Protein AF-A0A2G2UV81-F1 (afdb_monomer_lite)

Foldseek 3Di:
DALVVVLVLLQLVPVVQQLPDPDQQDWGARPLGRVDTDGLVNPPPPSSPNDQDDDRSVVVCCCQVPPFLPDQEAEDQADCVVPVSSLCCCQPPQCVVSNGHRYDHPHPCVVVDDPPPPPPPCPPVNVVVVVCVVVVHDDDDDDPDDDD

Radius of gyration: 20.64 Å; chains: 1; bounding box: 51×34×50 Å

Organism: Capsicum baccatum (NCBI:txid33114)

Structure (mmCIF, N/CA/C/O backbone):
data_AF-A0A2G2UV81-F1
#
_entry.id   AF-A0A2G2UV81-F1
#
loop_
_atom_site.group_PDB
_atom_site.id
_atom_site.type_symbol
_atom_site.label_atom_id
_atom_site.label_alt_id
_atom_site.label_comp_id
_atom_site.label_asym_id
_atom_site.label_entity_id
_atom_site.label_seq_id
_atom_site.pdbx_PDB_ins_code
_atom_site.Cartn_x
_atom_site.Cartn_y
_atom_site.Cartn_z
_atom_site.occupancy
_atom_site.B_iso_or_equiv
_atom_site.auth_seq_id
_atom_site.auth_comp_id
_atom_site.auth_asym_id
_atom_site.auth_atom_id
_atom_site.pdbx_PDB_model_num
ATOM 1 N N . MET A 1 1 ? 2.155 6.192 2.621 1.00 62.31 1 MET A N 1
ATOM 2 C CA . MET A 1 1 ? 2.554 5.167 1.636 1.00 62.31 1 MET A CA 1
ATOM 3 C C . MET A 1 1 ? 2.905 3.902 2.402 1.00 62.31 1 MET A C 1
ATOM 5 O O . MET A 1 1 ? 3.671 4.006 3.358 1.00 62.31 1 MET A O 1
ATOM 9 N N . SER A 1 2 ? 2.280 2.772 2.067 1.00 86.88 2 SER A N 1
ATOM 10 C CA . SER A 1 2 ? 2.567 1.479 2.700 1.00 86.88 2 SER A CA 1
ATOM 11 C C . SER A 1 2 ? 3.738 0.778 2.006 1.00 86.88 2 SER A C 1
ATOM 13 O O . SER A 1 2 ? 4.112 1.152 0.888 1.00 86.88 2 SER A O 1
ATOM 15 N N . VAL A 1 3 ? 4.336 -0.220 2.660 1.00 91.50 3 VAL A N 1
ATOM 16 C CA . VAL A 1 3 ? 5.467 -0.965 2.088 1.00 91.50 3 VAL A CA 1
ATOM 17 C C . VAL A 1 3 ? 4.991 -1.883 0.966 1.00 91.50 3 VAL A C 1
ATOM 19 O O . VAL A 1 3 ? 5.695 -2.040 -0.032 1.00 91.50 3 VAL A O 1
ATOM 22 N N . PHE A 1 4 ? 3.772 -2.419 1.076 1.00 92.44 4 PHE A N 1
ATOM 23 C CA . PHE A 1 4 ? 3.097 -3.159 0.007 1.00 92.44 4 PHE A CA 1
ATOM 24 C C . PHE A 1 4 ? 3.043 -2.360 -1.299 1.00 92.44 4 PHE A C 1
ATOM 26 O O . PHE A 1 4 ? 3.568 -2.808 -2.318 1.00 92.44 4 PHE A O 1
ATOM 33 N N . ALA A 1 5 ? 2.464 -1.154 -1.258 1.00 90.12 5 ALA A N 1
ATOM 34 C CA . ALA A 1 5 ? 2.283 -0.333 -2.451 1.00 90.12 5 ALA A CA 1
ATOM 35 C C . ALA A 1 5 ? 3.632 0.045 -3.079 1.00 90.12 5 ALA A C 1
ATOM 37 O O . ALA A 1 5 ? 3.813 -0.096 -4.285 1.00 90.12 5 ALA A O 1
ATOM 38 N N . ALA A 1 6 ? 4.609 0.452 -2.259 1.00 89.56 6 ALA A N 1
ATOM 39 C CA . ALA A 1 6 ? 5.953 0.765 -2.739 1.00 89.56 6 ALA A CA 1
ATOM 40 C C . ALA A 1 6 ? 6.608 -0.439 -3.437 1.00 89.56 6 ALA A C 1
ATOM 42 O O . ALA A 1 6 ? 7.162 -0.294 -4.528 1.00 89.56 6 ALA A O 1
ATOM 43 N N . THR A 1 7 ? 6.498 -1.629 -2.842 1.00 91.38 7 THR A N 1
ATOM 44 C CA . THR A 1 7 ? 7.053 -2.874 -3.390 1.00 91.38 7 THR A CA 1
ATOM 45 C C . THR A 1 7 ? 6.434 -3.217 -4.738 1.00 91.38 7 THR A C 1
ATOM 47 O O . THR A 1 7 ? 7.161 -3.447 -5.704 1.00 91.38 7 THR A O 1
ATOM 50 N N . LEU A 1 8 ? 5.103 -3.199 -4.838 1.00 91.50 8 LEU A N 1
ATOM 51 C CA . LEU A 1 8 ? 4.414 -3.497 -6.092 1.00 91.50 8 LEU A CA 1
ATOM 52 C C . LEU A 1 8 ? 4.720 -2.472 -7.178 1.00 91.50 8 LEU A C 1
ATOM 54 O O . LEU A 1 8 ? 5.016 -2.869 -8.302 1.00 91.50 8 LEU A O 1
ATOM 58 N N . CYS A 1 9 ? 4.734 -1.178 -6.850 1.00 88.31 9 CYS A N 1
ATOM 59 C CA . CYS A 1 9 ? 5.112 -0.137 -7.803 1.00 88.31 9 CYS A CA 1
ATOM 60 C C . CYS A 1 9 ? 6.517 -0.373 -8.373 1.00 88.31 9 CYS A C 1
ATOM 62 O O . CYS A 1 9 ? 6.723 -0.197 -9.573 1.00 88.31 9 CYS A O 1
ATOM 64 N N . GLN A 1 10 ? 7.482 -0.802 -7.550 1.00 88.31 10 GLN A N 1
ATOM 65 C CA . GLN A 1 10 ? 8.824 -1.126 -8.042 1.00 88.31 10 GLN A CA 1
ATOM 66 C C . GLN A 1 10 ? 8.833 -2.368 -8.931 1.00 88.31 10 GLN A C 1
ATOM 68 O O . GLN A 1 10 ? 9.414 -2.315 -10.014 1.00 88.31 10 GLN A O 1
ATOM 73 N N . ILE A 1 11 ? 8.159 -3.450 -8.534 1.00 89.56 11 ILE A N 1
ATOM 74 C CA . ILE A 1 11 ? 8.096 -4.671 -9.349 1.00 89.56 11 ILE A CA 1
ATOM 75 C C . ILE A 1 11 ? 7.423 -4.388 -10.697 1.00 89.56 11 ILE A C 1
ATOM 77 O O . ILE A 1 11 ? 7.978 -4.718 -11.739 1.00 89.56 11 ILE A O 1
ATOM 81 N N . ILE A 1 12 ? 6.275 -3.707 -10.704 1.00 89.81 12 ILE A N 1
ATOM 82 C CA . ILE A 1 12 ? 5.541 -3.363 -11.932 1.00 89.81 12 ILE A CA 1
ATOM 83 C C . ILE A 1 12 ? 6.389 -2.472 -12.844 1.00 89.81 12 ILE A C 1
ATOM 85 O O . ILE A 1 12 ? 6.423 -2.675 -14.059 1.00 89.81 12 ILE A O 1
ATOM 89 N N . ARG A 1 13 ? 7.117 -1.507 -12.270 1.00 85.88 13 ARG A N 1
ATOM 90 C CA . ARG A 1 13 ? 8.021 -0.628 -13.022 1.00 85.88 13 ARG A CA 1
ATOM 91 C C . ARG A 1 13 ? 9.153 -1.404 -13.699 1.00 85.88 13 ARG A C 1
ATOM 93 O O . ARG A 1 13 ? 9.499 -1.073 -14.830 1.00 85.88 13 ARG A O 1
ATOM 100 N N . ILE A 1 14 ? 9.734 -2.386 -13.010 1.00 84.81 14 ILE A N 1
ATOM 101 C CA . ILE A 1 14 ? 10.913 -3.136 -13.467 1.00 84.81 14 ILE A CA 1
ATOM 102 C C . ILE A 1 14 ? 10.513 -4.265 -14.417 1.00 84.81 14 ILE A C 1
ATOM 104 O O . ILE A 1 14 ? 11.034 -4.358 -15.524 1.00 84.81 14 ILE A O 1
ATOM 108 N N . GLU A 1 15 ? 9.590 -5.119 -13.989 1.00 89.06 15 GLU A N 1
ATOM 109 C CA . GLU A 1 15 ? 9.251 -6.362 -14.682 1.00 89.06 15 GLU A CA 1
ATOM 110 C C . GLU A 1 15 ? 8.169 -6.174 -15.747 1.00 89.06 15 GLU A C 1
ATOM 112 O O . GLU A 1 15 ? 8.076 -6.976 -16.674 1.00 89.06 15 GLU A O 1
ATOM 117 N N . ARG A 1 16 ? 7.345 -5.124 -15.624 1.00 90.44 16 ARG A N 1
ATOM 118 C CA . ARG A 1 16 ? 6.202 -4.832 -16.509 1.00 90.44 16 ARG A CA 1
ATOM 119 C C . ARG A 1 16 ? 5.355 -6.078 -16.833 1.00 90.44 16 ARG A C 1
ATOM 121 O O . ARG A 1 16 ? 5.106 -6.352 -18.014 1.00 90.44 16 ARG A O 1
ATOM 128 N N . PRO A 1 17 ? 4.890 -6.843 -15.826 1.00 91.69 17 PRO A N 1
ATOM 129 C CA . PRO A 1 17 ? 4.154 -8.090 -16.054 1.00 91.69 17 PRO A CA 1
ATOM 130 C C . PRO A 1 17 ? 2.844 -7.869 -16.827 1.00 91.69 17 PRO A C 1
ATOM 132 O O . PRO A 1 17 ? 2.403 -8.741 -17.572 1.00 91.69 17 PRO A O 1
ATOM 135 N N . HIS A 1 18 ? 2.267 -6.670 -16.729 1.00 91.62 18 HIS A N 1
ATOM 136 C CA . HIS A 1 18 ? 1.062 -6.253 -17.442 1.00 91.62 18 HIS A CA 1
ATOM 137 C C . HIS A 1 18 ? 1.268 -5.978 -18.936 1.00 91.62 18 HIS A C 1
ATOM 139 O O . HIS A 1 18 ? 0.290 -5.877 -19.671 1.00 91.62 18 HIS A O 1
ATOM 145 N N . SER A 1 19 ? 2.512 -5.862 -19.415 1.00 90.94 19 SER A N 1
ATOM 146 C CA . SER A 1 19 ? 2.823 -5.461 -20.801 1.00 90.94 19 SER A CA 1
ATOM 147 C C . SER A 1 19 ? 2.288 -6.408 -21.878 1.00 90.94 19 SER A C 1
ATOM 149 O O . SER A 1 19 ? 2.133 -5.998 -23.025 1.00 90.94 19 SER A O 1
ATOM 151 N N . LYS A 1 20 ? 2.010 -7.664 -21.516 1.00 88.94 20 LYS A N 1
ATOM 152 C CA . LYS A 1 20 ? 1.482 -8.695 -22.422 1.00 88.94 20 LYS A CA 1
ATOM 153 C C . LYS A 1 20 ? -0.036 -8.857 -22.340 1.00 88.94 20 LYS A C 1
ATOM 155 O O . LYS A 1 20 ? -0.582 -9.665 -23.083 1.00 88.94 20 LYS A O 1
ATOM 160 N N . THR A 1 21 ? -0.698 -8.122 -21.446 1.00 93.38 21 THR A N 1
ATOM 161 C CA . THR A 1 21 ? -2.157 -8.178 -21.322 1.00 93.38 21 THR A CA 1
ATOM 162 C C . THR A 1 21 ? -2.819 -7.519 -22.526 1.00 93.38 21 THR A C 1
ATOM 164 O O . THR A 1 21 ? -2.419 -6.444 -22.978 1.00 93.38 21 THR A O 1
ATOM 167 N N . ILE A 1 22 ? -3.856 -8.164 -23.041 1.00 92.00 22 ILE A N 1
ATOM 168 C CA . ILE A 1 22 ? -4.675 -7.709 -24.160 1.00 92.00 22 ILE A CA 1
ATOM 169 C C . ILE A 1 22 ? -5.722 -6.715 -23.641 1.00 92.00 22 ILE A C 1
ATOM 171 O O . ILE A 1 22 ? -5.863 -5.620 -24.187 1.00 92.00 22 ILE A O 1
ATOM 175 N N . SER A 1 23 ? -6.406 -7.051 -22.541 1.00 93.50 23 SER A N 1
ATOM 176 C CA . SER A 1 23 ? -7.459 -6.220 -21.927 1.00 93.50 23 SER A CA 1
ATOM 177 C C . SER A 1 23 ? -6.970 -5.495 -20.663 1.00 93.50 23 SER A C 1
ATOM 179 O O . SER A 1 23 ? -6.068 -6.002 -19.994 1.00 93.50 23 SER A O 1
ATOM 181 N N . PRO A 1 24 ? -7.499 -4.303 -20.320 1.00 92.69 24 PRO A N 1
ATOM 182 C CA . PRO A 1 24 ? -7.199 -3.646 -19.049 1.00 92.69 24 PRO A CA 1
ATOM 183 C C . PRO A 1 24 ? -7.581 -4.479 -17.821 1.00 92.69 24 PRO A C 1
ATOM 185 O O . PRO A 1 24 ? -6.864 -4.434 -16.827 1.00 92.69 24 PRO A O 1
ATOM 188 N N . ASP A 1 25 ? -8.648 -5.275 -17.922 1.00 95.50 25 ASP A N 1
ATOM 189 C CA . ASP A 1 25 ? -9.166 -6.138 -16.849 1.00 95.50 25 ASP A CA 1
ATOM 190 C C . ASP A 1 25 ? -8.557 -7.549 -16.852 1.00 95.50 25 ASP A C 1
ATOM 192 O O . ASP A 1 25 ? -8.936 -8.401 -16.049 1.00 95.50 25 ASP A O 1
ATOM 196 N N . GLU A 1 26 ? -7.630 -7.833 -17.770 1.00 96.19 26 GLU A N 1
ATOM 197 C CA . GLU A 1 26 ? -6.964 -9.131 -17.819 1.00 96.19 26 GLU A CA 1
ATOM 198 C C . GLU A 1 26 ? -6.000 -9.279 -16.629 1.00 96.19 26 GLU A C 1
ATOM 200 O O . GLU A 1 26 ? -5.071 -8.473 -16.491 1.00 96.19 26 GLU A O 1
ATOM 205 N N . PRO A 1 27 ? -6.177 -10.304 -15.773 1.00 95.75 27 PRO A N 1
ATOM 206 C CA . PRO A 1 27 ? -5.314 -10.482 -14.617 1.00 95.75 27 PRO A CA 1
ATOM 207 C C . PRO A 1 27 ? -3.917 -10.966 -15.012 1.00 95.75 27 PRO A C 1
ATOM 209 O O . PRO A 1 27 ? -3.768 -11.952 -15.734 1.00 95.75 27 PRO A O 1
ATOM 212 N N . PHE A 1 28 ? -2.887 -10.357 -14.435 1.00 94.00 28 PHE A N 1
ATOM 213 C CA . PHE A 1 28 ? -1.505 -10.823 -14.473 1.00 94.00 28 PHE A CA 1
ATOM 214 C C . PHE A 1 28 ? -1.001 -11.125 -13.056 1.00 94.00 28 PHE A C 1
ATOM 216 O O . PHE A 1 28 ? -1.436 -10.526 -12.071 1.00 94.00 28 PHE A O 1
ATOM 223 N N . ALA A 1 29 ? -0.078 -12.080 -12.948 1.00 93.19 29 ALA A N 1
ATOM 224 C CA . ALA A 1 29 ? 0.557 -12.432 -11.682 1.00 93.19 29 ALA A CA 1
ATOM 225 C C . ALA A 1 29 ? 1.830 -11.607 -11.453 1.00 93.19 29 ALA A C 1
ATOM 227 O O . ALA A 1 29 ? 2.555 -11.285 -12.396 1.00 93.19 29 ALA A O 1
ATOM 228 N N . VAL A 1 30 ? 2.130 -11.316 -10.188 1.00 91.12 30 VAL A N 1
ATOM 229 C CA . VAL A 1 30 ? 3.407 -10.719 -9.781 1.00 91.12 30 VAL A CA 1
ATOM 230 C C . VAL A 1 30 ? 4.409 -11.840 -9.514 1.00 91.12 30 VAL A C 1
ATOM 232 O O . VAL A 1 30 ? 4.137 -12.714 -8.696 1.00 91.12 30 VAL A O 1
ATOM 235 N N . SER A 1 31 ? 5.568 -11.828 -10.179 1.00 86.19 31 SER A N 1
ATOM 236 C CA . SER A 1 31 ? 6.542 -12.937 -10.157 1.00 86.19 31 SER A CA 1
ATOM 237 C C . SER A 1 31 ? 6.911 -13.397 -8.739 1.00 86.19 31 SER A C 1
ATOM 239 O O . SER A 1 31 ? 6.849 -14.581 -8.414 1.00 86.19 31 SER A O 1
ATOM 241 N N . SER A 1 32 ? 7.228 -12.433 -7.877 1.00 89.81 32 SER A N 1
ATOM 242 C CA . SER A 1 32 ? 7.672 -12.645 -6.500 1.00 89.81 32 SER A CA 1
ATOM 243 C C . SER A 1 32 ? 6.513 -12.916 -5.532 1.00 89.81 32 SER A C 1
ATOM 245 O O . SER A 1 32 ? 6.727 -13.388 -4.418 1.00 89.81 32 SER A O 1
ATOM 247 N N . PHE A 1 33 ? 5.277 -12.650 -5.966 1.00 93.19 33 PHE A N 1
ATOM 248 C CA . PHE A 1 33 ? 4.049 -12.817 -5.191 1.00 93.19 33 PHE A CA 1
ATOM 249 C C . PHE A 1 33 ? 2.951 -13.440 -6.072 1.00 93.19 33 PHE A C 1
ATOM 251 O O . PHE A 1 33 ? 1.948 -12.787 -6.357 1.00 93.19 33 PHE A O 1
ATOM 258 N N . PRO A 1 34 ? 3.104 -14.700 -6.520 1.00 90.44 34 PRO A N 1
ATOM 259 C CA . PRO A 1 34 ? 2.263 -15.283 -7.574 1.00 90.44 34 PRO A CA 1
ATOM 260 C C . PRO A 1 34 ? 0.792 -15.471 -7.174 1.00 90.44 34 PRO A C 1
ATOM 262 O O . PRO A 1 34 ? -0.068 -15.659 -8.031 1.00 90.44 34 PRO A O 1
ATOM 265 N N . TRP A 1 35 ? 0.488 -15.421 -5.873 1.00 93.31 35 TRP A N 1
ATOM 266 C CA . TRP A 1 35 ? -0.888 -15.420 -5.368 1.00 93.31 35 TRP A CA 1
ATOM 267 C C . TRP A 1 35 ? -1.598 -14.076 -5.571 1.00 93.31 35 TRP A C 1
ATOM 269 O O . TRP A 1 35 ? -2.823 -14.022 -5.493 1.00 93.31 35 TRP A O 1
ATOM 279 N N . LEU A 1 36 ? -0.849 -12.996 -5.806 1.00 94.31 36 LEU A N 1
ATOM 280 C CA . LEU A 1 36 ? -1.398 -11.685 -6.099 1.00 94.31 36 LEU A CA 1
ATOM 281 C C . LEU A 1 36 ? -1.653 -11.577 -7.603 1.00 94.31 36 LEU A C 1
ATOM 283 O O . LEU A 1 36 ? -0.727 -11.660 -8.414 1.00 94.31 36 LEU A O 1
ATOM 287 N N . LYS A 1 37 ? -2.922 -11.375 -7.956 1.00 94.19 37 LYS A N 1
ATOM 288 C CA . LYS A 1 37 ? -3.358 -11.089 -9.320 1.00 94.19 37 LYS A CA 1
ATOM 289 C C . LYS A 1 37 ? -3.812 -9.642 -9.384 1.00 94.19 37 LYS A C 1
ATOM 291 O O . LYS A 1 37 ? -4.642 -9.239 -8.575 1.00 94.19 37 LYS A O 1
ATOM 296 N N . LEU A 1 38 ? -3.251 -8.898 -10.322 1.00 94.81 38 LEU A N 1
ATOM 297 C CA . LEU A 1 38 ? -3.580 -7.501 -10.574 1.00 94.81 38 LEU A CA 1
ATOM 298 C C . LEU A 1 38 ? -4.017 -7.354 -12.025 1.00 94.81 38 LEU A C 1
ATOM 300 O O . LEU A 1 38 ? -3.665 -8.168 -12.874 1.00 94.81 38 LEU A O 1
ATOM 304 N N . THR A 1 39 ? -4.763 -6.304 -12.303 1.00 95.50 39 THR A N 1
ATOM 305 C CA . THR A 1 39 ? -5.135 -5.862 -13.643 1.00 95.50 39 THR A CA 1
ATOM 306 C C . THR A 1 39 ? -4.452 -4.528 -13.938 1.00 95.50 39 THR A C 1
ATOM 308 O O . THR A 1 39 ? -3.849 -3.907 -13.054 1.00 95.50 39 THR A O 1
ATOM 311 N N . ARG A 1 40 ? -4.506 -4.054 -15.187 1.00 93.75 40 ARG A N 1
ATOM 312 C CA . ARG A 1 40 ? -3.979 -2.715 -15.498 1.00 93.75 40 ARG A CA 1
ATOM 313 C C . ARG A 1 40 ? -4.780 -1.624 -14.794 1.00 93.75 40 ARG A C 1
ATOM 315 O O . ARG A 1 40 ? -4.190 -0.626 -14.402 1.00 93.75 40 ARG A O 1
ATOM 322 N N . ASN A 1 41 ? -6.077 -1.842 -14.581 1.00 93.81 41 ASN A N 1
ATOM 323 C CA . ASN A 1 41 ? -6.959 -0.899 -13.891 1.00 93.81 41 ASN A CA 1
ATOM 324 C C . ASN A 1 41 ? -6.643 -0.756 -12.392 1.00 93.81 41 ASN A C 1
ATOM 326 O O . ASN A 1 41 ? -6.898 0.299 -11.817 1.00 93.81 41 ASN A O 1
ATOM 330 N N . ASP A 1 42 ? -6.016 -1.761 -11.774 1.00 92.81 42 ASP A N 1
ATOM 331 C CA . ASP A 1 42 ? -5.540 -1.672 -10.385 1.00 92.81 42 ASP A CA 1
ATOM 332 C C . ASP A 1 42 ? -4.278 -0.798 -10.240 1.00 92.81 42 ASP A C 1
ATOM 334 O O . ASP A 1 42 ? -3.849 -0.484 -9.128 1.00 92.81 42 ASP A O 1
ATOM 338 N N . CYS A 1 43 ? -3.653 -0.419 -11.360 1.00 90.06 43 CYS A N 1
ATOM 339 C CA . CYS A 1 43 ? -2.374 0.275 -11.400 1.00 90.06 43 CYS A CA 1
ATOM 340 C C . CYS A 1 43 ? -2.558 1.696 -11.957 1.00 90.06 43 CYS A C 1
ATOM 342 O O . CYS A 1 43 ? -2.726 1.858 -13.168 1.00 90.06 43 CYS A O 1
ATOM 344 N N . PRO A 1 44 ? -2.474 2.753 -11.129 1.00 86.88 44 PRO A N 1
ATOM 345 C CA . PRO A 1 44 ? -2.642 4.116 -11.620 1.00 86.88 44 PRO A CA 1
ATOM 346 C C . PRO A 1 44 ? -1.528 4.491 -12.610 1.00 86.88 44 PRO A C 1
ATOM 348 O O . PRO A 1 44 ? -0.415 3.951 -12.521 1.00 86.88 44 PRO A O 1
ATOM 351 N N . PRO A 1 45 ? -1.771 5.440 -13.531 1.00 85.88 45 PRO A N 1
ATOM 352 C CA . PRO A 1 45 ? -0.729 5.940 -14.409 1.00 85.88 45 PRO A CA 1
ATOM 353 C C . PRO A 1 45 ? 0.488 6.448 -13.616 1.00 85.88 45 PRO A C 1
ATOM 355 O O . PRO A 1 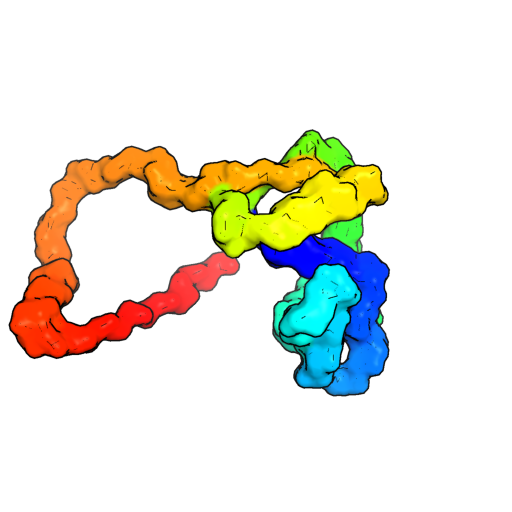45 ? 0.335 7.086 -12.572 1.00 85.88 45 PRO A O 1
ATOM 358 N N . PRO A 1 46 ? 1.711 6.178 -14.091 1.00 88.00 46 PRO A N 1
ATOM 359 C CA . PRO A 1 46 ? 2.014 5.496 -15.352 1.00 88.00 46 PRO A CA 1
ATOM 360 C C . PRO A 1 46 ? 2.226 3.975 -15.209 1.00 88.00 46 PRO A C 1
ATOM 362 O O . PRO A 1 46 ? 2.736 3.324 -16.119 1.00 88.00 46 PRO A O 1
ATOM 365 N N . PHE A 1 47 ? 1.912 3.385 -14.053 1.00 86.50 47 PHE A N 1
ATOM 366 C CA . PHE A 1 47 ? 2.213 1.980 -13.768 1.00 86.50 47 PHE A CA 1
ATOM 367 C C . PHE A 1 47 ? 1.334 1.014 -14.565 1.00 86.50 47 PHE A C 1
ATOM 369 O O . PHE A 1 47 ? 1.836 -0.028 -14.973 1.00 86.50 47 PHE A O 1
ATOM 376 N N . GLY A 1 48 ? 0.073 1.365 -14.836 1.00 88.19 48 GLY A N 1
ATOM 377 C CA . GLY A 1 48 ? -0.835 0.578 -15.681 1.00 88.19 48 GLY A CA 1
ATOM 378 C C . GLY A 1 48 ? -0.624 0.753 -17.191 1.00 88.19 48 GLY A C 1
ATOM 379 O O . GLY A 1 48 ? -1.140 -0.042 -17.981 1.00 88.19 48 GLY A O 1
ATOM 380 N N . ASP A 1 49 ? 0.166 1.747 -17.610 1.00 89.12 49 ASP A N 1
ATOM 381 C CA . ASP A 1 49 ? 0.302 2.109 -19.021 1.00 89.12 49 ASP A CA 1
ATOM 382 C C . ASP A 1 49 ? 1.212 1.135 -19.782 1.00 89.12 49 ASP A C 1
ATOM 384 O O . ASP A 1 49 ? 2.302 0.754 -19.326 1.00 89.12 49 ASP A O 1
ATOM 388 N N . LEU A 1 50 ? 0.785 0.761 -20.994 1.00 87.31 50 LEU A N 1
ATOM 389 C CA . LEU A 1 50 ? 1.585 -0.062 -21.909 1.00 87.31 50 LEU A CA 1
ATOM 390 C C . LEU A 1 50 ? 2.785 0.714 -22.462 1.00 87.31 50 LEU A C 1
ATOM 392 O O . LEU A 1 50 ? 3.875 0.151 -22.586 1.00 87.31 50 LEU A O 1
ATOM 396 N N . GLU A 1 51 ? 2.611 2.012 -22.708 1.00 84.75 51 GLU A N 1
ATOM 397 C CA . GLU A 1 51 ? 3.679 2.919 -23.116 1.00 84.75 51 GLU A CA 1
ATOM 398 C C . GLU A 1 51 ? 4.042 3.880 -21.983 1.00 84.75 51 GLU A C 1
ATOM 400 O O . GLU A 1 51 ? 3.226 4.683 -21.545 1.00 84.75 51 GLU A O 1
ATOM 405 N N . LEU A 1 52 ? 5.299 3.844 -21.536 1.00 83.06 52 LEU A N 1
ATOM 406 C CA . LEU A 1 52 ? 5.817 4.800 -20.557 1.00 83.06 52 LEU A CA 1
ATOM 407 C C . LEU A 1 52 ? 6.241 6.098 -21.252 1.00 83.06 52 LEU A C 1
ATOM 409 O O . LEU A 1 52 ? 7.427 6.300 -21.530 1.00 83.06 52 LEU A O 1
ATOM 413 N N . LYS A 1 53 ? 5.279 6.977 -21.533 1.00 85.88 53 LYS A N 1
ATOM 414 C CA . LYS A 1 53 ? 5.528 8.307 -22.101 1.00 85.88 53 LYS A CA 1
ATOM 415 C C . LYS A 1 53 ? 4.763 9.391 -21.345 1.00 85.88 53 LYS A C 1
ATOM 417 O O . LYS A 1 53 ? 3.755 9.127 -20.700 1.00 85.88 53 LYS A O 1
ATOM 422 N N . GLY A 1 54 ? 5.242 10.623 -21.479 1.00 88.00 54 GLY A N 1
ATOM 423 C CA . GLY A 1 54 ? 4.560 11.818 -21.000 1.00 88.00 54 GLY A CA 1
ATOM 424 C C . GLY A 1 54 ? 5.032 12.315 -19.630 1.00 88.00 54 GLY A C 1
ATOM 425 O O . GLY A 1 54 ? 5.835 11.661 -18.959 1.00 88.00 54 GLY A O 1
ATOM 426 N N . PRO A 1 55 ? 4.501 13.470 -19.190 1.00 89.12 55 PRO A N 1
ATOM 427 C CA . PRO A 1 55 ? 5.034 14.210 -18.046 1.00 89.12 55 PRO A CA 1
ATOM 428 C C . PRO A 1 55 ? 5.056 13.415 -16.736 1.00 89.12 55 PRO A C 1
ATOM 430 O O . PRO A 1 55 ? 5.985 13.553 -15.948 1.00 89.12 55 PRO A O 1
ATOM 433 N N . ALA A 1 56 ? 4.066 12.544 -16.508 1.00 86.38 56 ALA A N 1
ATOM 434 C CA . ALA A 1 56 ? 4.006 11.703 -15.310 1.00 86.38 56 ALA A CA 1
ATOM 435 C C . ALA A 1 56 ? 5.153 10.680 -15.250 1.00 86.38 56 ALA A C 1
ATOM 437 O O . ALA A 1 56 ? 5.693 10.401 -14.179 1.00 86.38 56 ALA A O 1
ATOM 438 N N . VAL A 1 57 ? 5.553 10.134 -16.402 1.00 88.12 57 VAL A N 1
ATOM 439 C CA . VAL A 1 57 ? 6.683 9.203 -16.509 1.00 88.12 57 VAL A CA 1
ATOM 440 C C . VAL A 1 57 ? 7.998 9.936 -16.304 1.00 88.12 57 VAL A C 1
ATOM 442 O O . VAL A 1 57 ? 8.862 9.426 -15.592 1.00 88.12 57 VAL A O 1
ATOM 445 N 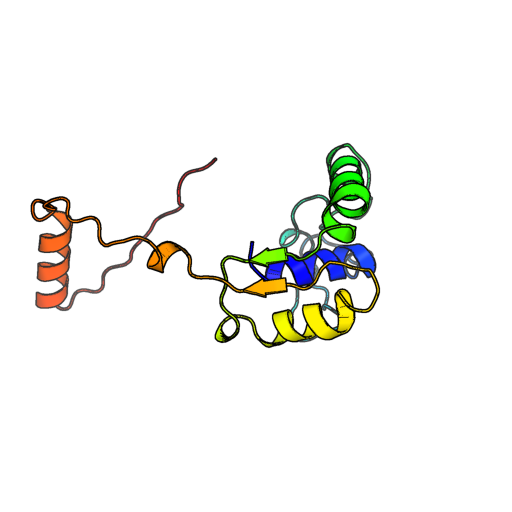N . ASP A 1 58 ? 8.150 11.113 -16.905 1.00 89.19 58 ASP A N 1
ATOM 446 C CA . ASP A 1 58 ? 9.362 11.920 -16.767 1.00 89.19 58 ASP A CA 1
ATOM 447 C C . ASP A 1 58 ? 9.548 12.361 -15.314 1.00 89.19 58 ASP A C 1
ATOM 449 O O . ASP A 1 58 ? 10.604 12.123 -14.727 1.00 89.19 58 ASP A O 1
ATOM 453 N N . PHE A 1 59 ? 8.475 12.843 -14.683 1.00 88.94 59 PHE A N 1
ATOM 454 C CA . PHE A 1 59 ? 8.456 13.145 -13.257 1.00 88.94 59 PHE A CA 1
ATOM 455 C C . PHE A 1 59 ? 8.805 11.918 -12.408 1.00 88.94 59 PHE A C 1
ATOM 457 O O . PHE A 1 59 ? 9.670 12.000 -11.539 1.00 88.94 59 PHE A O 1
ATOM 464 N N . MET A 1 60 ? 8.196 10.752 -12.663 1.00 87.06 60 MET A N 1
ATOM 465 C CA . MET A 1 60 ? 8.513 9.531 -11.915 1.00 87.06 60 MET A CA 1
ATOM 466 C C . MET A 1 60 ? 9.989 9.137 -12.063 1.00 87.06 60 MET A C 1
ATOM 468 O O . MET A 1 60 ? 10.634 8.800 -11.069 1.00 87.06 60 MET A O 1
ATOM 472 N N . LYS A 1 61 ? 10.545 9.199 -13.279 1.00 85.44 61 LYS A N 1
ATOM 473 C CA . LYS A 1 61 ? 11.964 8.914 -13.528 1.00 85.44 61 LYS A CA 1
ATOM 474 C C . LYS A 1 61 ? 12.858 9.873 -12.754 1.00 85.44 61 LYS A C 1
ATOM 476 O O . LYS A 1 61 ? 13.786 9.409 -12.097 1.00 85.44 61 LYS A O 1
ATOM 481 N N . GLU A 1 62 ? 12.574 11.172 -12.784 1.00 87.38 62 GLU A N 1
ATOM 482 C CA . GLU A 1 62 ? 13.332 12.165 -12.022 1.00 87.38 62 GLU A CA 1
ATOM 483 C C . GLU A 1 62 ? 13.251 11.912 -10.515 1.00 87.38 62 GLU A C 1
ATOM 485 O O . GLU A 1 62 ? 14.290 11.832 -9.858 1.00 87.38 62 GLU A O 1
ATOM 490 N N . GLN A 1 63 ? 12.047 11.711 -9.970 1.00 85.56 63 GLN A N 1
ATOM 491 C CA . GLN A 1 63 ? 11.840 11.415 -8.549 1.00 85.56 63 GLN A CA 1
ATOM 492 C C . GLN A 1 63 ? 12.626 10.175 -8.109 1.00 85.56 63 GLN A C 1
ATOM 494 O O . GLN A 1 63 ? 13.312 10.190 -7.083 1.00 85.56 63 GLN A O 1
ATOM 499 N N . VAL A 1 64 ? 12.584 9.105 -8.906 1.00 82.81 64 VAL A N 1
ATOM 500 C CA . VAL A 1 64 ? 13.265 7.848 -8.584 1.00 82.81 64 VAL A CA 1
ATOM 501 C C . VAL A 1 64 ? 14.786 7.977 -8.711 1.00 82.81 64 VAL A C 1
ATOM 503 O O . VAL A 1 64 ? 15.501 7.661 -7.759 1.00 82.81 64 VAL A O 1
ATOM 506 N N . LEU A 1 65 ? 15.288 8.442 -9.859 1.00 79.06 65 LEU A N 1
ATOM 507 C CA . LEU A 1 65 ? 16.722 8.460 -10.174 1.00 79.06 65 LEU A CA 1
ATOM 508 C C . LEU A 1 65 ? 17.489 9.516 -9.373 1.00 79.06 65 LEU A C 1
ATOM 510 O O . LEU A 1 65 ? 18.620 9.273 -8.944 1.00 79.06 65 LEU A O 1
ATOM 514 N N . ASN A 1 66 ? 16.896 10.693 -9.168 1.00 81.62 66 ASN A N 1
ATOM 515 C CA . ASN A 1 66 ? 17.608 11.814 -8.564 1.00 81.62 66 ASN A CA 1
ATOM 516 C C . ASN A 1 66 ? 17.423 11.912 -7.053 1.00 81.62 66 ASN A C 1
ATOM 518 O O . ASN A 1 66 ? 18.329 12.424 -6.397 1.00 81.62 66 ASN A O 1
ATOM 522 N N . TYR A 1 67 ? 16.319 11.401 -6.500 1.00 83.81 67 TYR A N 1
ATOM 523 C CA . TYR A 1 67 ? 15.979 11.610 -5.090 1.00 83.81 67 TYR A CA 1
ATOM 524 C C . TYR A 1 67 ? 15.811 10.298 -4.326 1.00 83.81 67 TYR A C 1
ATOM 526 O O . TYR A 1 67 ? 16.525 10.057 -3.351 1.00 83.81 67 TYR A O 1
ATOM 534 N N . PHE A 1 68 ? 14.913 9.417 -4.772 1.00 84.94 68 PHE A N 1
ATOM 535 C CA . PHE A 1 68 ? 14.581 8.200 -4.031 1.00 84.94 68 PHE A CA 1
ATOM 536 C C . PHE A 1 68 ? 15.775 7.247 -3.909 1.00 84.94 68 PHE A C 1
ATOM 538 O O . PHE A 1 68 ? 16.140 6.867 -2.799 1.00 84.94 68 PHE A O 1
ATOM 545 N N . ALA A 1 69 ? 16.441 6.924 -5.022 1.00 82.94 69 ALA A N 1
ATOM 546 C CA . ALA A 1 69 ? 17.589 6.013 -5.029 1.00 82.94 69 ALA A CA 1
ATOM 547 C C . ALA A 1 69 ? 18.799 6.545 -4.237 1.00 82.94 69 ALA A C 1
ATOM 549 O O . ALA A 1 69 ? 19.614 5.763 -3.758 1.00 82.94 69 ALA A O 1
ATOM 550 N N . LYS A 1 70 ? 18.912 7.871 -4.074 1.00 84.62 70 LYS A N 1
ATOM 551 C CA . LYS A 1 70 ? 19.993 8.527 -3.316 1.00 84.62 70 LYS A CA 1
ATOM 552 C C . LYS A 1 70 ? 19.638 8.771 -1.846 1.00 84.62 70 LYS A C 1
ATOM 554 O O . LYS A 1 70 ? 20.477 9.242 -1.079 1.00 84.62 70 LYS A O 1
ATOM 559 N N . SER A 1 71 ? 18.399 8.491 -1.446 1.00 87.69 71 SER A N 1
ATOM 560 C CA . SER A 1 71 ? 17.947 8.680 -0.070 1.00 87.69 71 SER A CA 1
ATOM 561 C C . SER A 1 71 ? 18.572 7.640 0.862 1.00 87.69 71 SER A C 1
ATOM 563 O O . SER A 1 71 ? 18.877 6.522 0.463 1.00 87.69 71 SER A O 1
ATOM 565 N N . ARG A 1 72 ? 18.739 7.982 2.145 1.00 89.25 72 ARG A N 1
ATOM 566 C CA . ARG A 1 72 ? 19.282 7.049 3.153 1.00 89.25 72 ARG A CA 1
ATOM 567 C C . ARG A 1 72 ? 18.296 5.936 3.527 1.00 89.25 72 ARG A C 1
ATOM 569 O O . ARG A 1 72 ? 18.700 4.844 3.917 1.00 89.25 72 ARG A O 1
ATOM 576 N N . GLY A 1 73 ? 17.005 6.238 3.468 1.00 90.31 73 GLY A N 1
ATOM 577 C CA . GLY A 1 73 ? 15.927 5.368 3.919 1.00 90.31 73 GLY A CA 1
ATOM 578 C C . GLY A 1 73 ? 14.582 5.878 3.418 1.00 90.31 73 GLY A C 1
ATOM 579 O O . GLY A 1 73 ? 14.434 7.070 3.154 1.00 90.31 73 GLY A O 1
ATOM 580 N N . MET A 1 74 ? 13.605 4.984 3.324 1.00 90.44 74 MET A N 1
ATOM 581 C CA . MET A 1 74 ? 12.197 5.320 3.134 1.00 90.44 74 MET A CA 1
ATOM 582 C C . MET A 1 74 ? 11.471 5.148 4.468 1.00 90.44 74 MET A C 1
ATOM 584 O O . MET A 1 74 ? 11.468 4.058 5.031 1.00 90.44 74 MET A O 1
ATOM 588 N N . ILE A 1 75 ? 10.849 6.211 4.973 1.00 92.56 75 ILE A N 1
ATOM 589 C CA . ILE A 1 75 ? 9.995 6.137 6.163 1.00 92.56 75 ILE A CA 1
ATOM 590 C C . ILE A 1 75 ? 8.575 5.809 5.708 1.00 92.56 75 ILE A C 1
ATOM 592 O O . ILE A 1 75 ? 8.011 6.512 4.868 1.00 92.56 75 ILE A O 1
ATOM 596 N N . THR A 1 76 ? 7.982 4.761 6.271 1.00 92.12 76 THR A N 1
ATOM 597 C CA . THR A 1 76 ? 6.610 4.355 5.960 1.00 92.12 76 THR A CA 1
ATOM 598 C C . THR A 1 76 ? 5.723 4.438 7.195 1.00 92.12 76 THR A C 1
ATOM 600 O O . THR A 1 76 ? 6.070 3.977 8.283 1.00 92.12 76 THR A O 1
ATOM 603 N N . ASN A 1 77 ? 4.542 5.036 7.019 1.00 93.06 77 ASN A N 1
ATOM 604 C CA . ASN A 1 77 ? 3.485 5.035 8.027 1.00 93.06 77 ASN A CA 1
ATOM 605 C C . ASN A 1 77 ? 2.720 3.702 7.962 1.00 93.06 77 ASN A C 1
ATOM 607 O O . ASN A 1 77 ? 1.569 3.651 7.536 1.00 93.06 77 ASN A O 1
ATOM 611 N N . SER A 1 78 ? 3.427 2.630 8.299 1.00 91.88 78 SER A N 1
ATOM 612 C CA . SER A 1 78 ? 2.962 1.247 8.402 1.00 91.88 78 SER A CA 1
ATOM 613 C C . SER A 1 78 ? 3.710 0.590 9.569 1.00 91.88 78 SER A C 1
ATOM 615 O O . SER A 1 78 ? 4.629 1.198 10.124 1.00 91.88 78 SER A O 1
ATOM 617 N N . PHE A 1 79 ? 3.342 -0.630 9.943 1.00 94.00 79 PHE A N 1
ATOM 618 C CA . PHE A 1 79 ? 4.056 -1.452 10.925 1.00 94.00 79 PHE A CA 1
ATOM 619 C C . PHE A 1 79 ? 4.354 -2.825 10.313 1.00 94.00 79 PHE A C 1
ATOM 621 O O . PHE A 1 79 ? 3.668 -3.257 9.387 1.00 94.00 79 PHE A O 1
ATOM 628 N N . TYR A 1 80 ? 5.422 -3.478 10.769 1.00 94.88 80 TYR A N 1
ATOM 629 C CA . TYR A 1 80 ? 5.968 -4.665 10.103 1.00 94.88 80 TYR A CA 1
ATOM 630 C C . TYR A 1 80 ? 4.957 -5.815 10.030 1.00 94.88 80 TYR A C 1
ATOM 632 O O . TYR A 1 80 ? 4.791 -6.430 8.980 1.00 94.88 80 TYR A O 1
ATOM 640 N N . GLU A 1 81 ? 4.237 -6.054 11.122 1.00 95.75 81 GLU A N 1
ATOM 641 C CA . GLU A 1 81 ? 3.281 -7.148 11.276 1.00 95.75 81 GLU A CA 1
ATOM 642 C C . GLU A 1 81 ? 2.100 -7.048 10.300 1.00 95.75 81 GLU A C 1
ATOM 644 O O . GLU A 1 81 ? 1.466 -8.062 10.014 1.00 95.75 81 GLU A O 1
ATOM 649 N N . LEU A 1 82 ? 1.823 -5.859 9.750 1.00 94.81 82 LEU A N 1
ATOM 650 C CA . LEU A 1 82 ? 0.776 -5.663 8.747 1.00 94.81 82 LEU A CA 1
ATOM 651 C C . LEU A 1 82 ? 1.178 -6.202 7.366 1.00 94.81 82 LEU A C 1
ATOM 653 O O . LEU A 1 82 ? 0.343 -6.737 6.641 1.00 94.81 82 LEU A O 1
ATOM 657 N N . GLU A 1 83 ? 2.448 -6.045 6.982 1.00 94.12 83 GLU A N 1
ATOM 658 C CA . GLU A 1 83 ? 2.932 -6.294 5.616 1.00 94.12 83 GLU A CA 1
ATOM 659 C C . GLU A 1 83 ? 4.286 -7.048 5.586 1.00 94.12 83 GLU A C 1
ATOM 661 O O . GLU A 1 83 ? 5.174 -6.672 4.811 1.00 94.12 83 GLU A O 1
ATOM 666 N N . PRO A 1 84 ? 4.491 -8.126 6.375 1.00 94.94 84 PRO A N 1
ATOM 667 C CA . PRO A 1 84 ? 5.828 -8.669 6.639 1.00 94.94 84 PRO A CA 1
ATOM 668 C C . PRO A 1 84 ? 6.515 -9.193 5.373 1.00 94.94 84 PRO A C 1
ATOM 670 O O . PRO A 1 84 ? 7.660 -8.853 5.097 1.00 94.94 84 PRO A O 1
ATOM 673 N N . ARG A 1 85 ? 5.781 -9.929 4.522 1.00 94.44 85 ARG A N 1
ATOM 674 C CA . ARG A 1 85 ? 6.317 -10.480 3.260 1.00 94.44 85 ARG A CA 1
ATOM 675 C C . ARG A 1 85 ? 6.829 -9.396 2.309 1.00 94.44 85 ARG A C 1
ATOM 677 O O . ARG A 1 85 ? 7.810 -9.615 1.605 1.00 94.44 85 ARG A O 1
ATOM 684 N N . PHE A 1 86 ? 6.164 -8.242 2.277 1.00 93.94 86 PHE A N 1
ATOM 685 C CA . PHE A 1 86 ? 6.551 -7.125 1.416 1.00 93.94 86 PHE A CA 1
ATOM 686 C C . PHE A 1 86 ? 7.715 -6.344 2.024 1.00 93.94 86 PHE A C 1
ATOM 688 O O . PHE A 1 86 ? 8.633 -5.967 1.302 1.00 93.94 86 PHE A O 1
ATOM 695 N N . ALA A 1 87 ? 7.719 -6.154 3.346 1.00 93.56 87 ALA A N 1
ATOM 696 C CA . ALA A 1 87 ? 8.823 -5.518 4.057 1.00 93.56 87 ALA A CA 1
ATOM 697 C C . ALA A 1 87 ? 10.131 -6.310 3.942 1.00 93.56 87 ALA A C 1
ATOM 699 O O . ALA A 1 87 ? 11.177 -5.721 3.656 1.00 93.56 87 ALA A O 1
ATOM 700 N N . ASP A 1 88 ? 10.062 -7.631 4.093 1.00 94.25 88 ASP A N 1
ATOM 701 C CA . ASP A 1 88 ? 11.207 -8.521 3.917 1.00 94.25 88 ASP A CA 1
ATOM 702 C C . ASP A 1 88 ? 11.704 -8.495 2.480 1.00 94.25 88 ASP A C 1
ATOM 704 O O . ASP A 1 88 ? 12.882 -8.238 2.241 1.00 94.25 88 ASP A O 1
ATOM 708 N N . TYR A 1 89 ? 10.806 -8.681 1.510 1.00 93.00 89 TYR A N 1
ATOM 709 C CA . TYR A 1 89 ? 11.177 -8.644 0.100 1.00 93.00 89 TYR A CA 1
ATOM 710 C C . TYR A 1 89 ? 11.819 -7.305 -0.286 1.00 93.00 89 TYR A C 1
ATOM 712 O O . TYR A 1 89 ? 12.869 -7.285 -0.929 1.00 93.00 89 TYR A O 1
ATOM 720 N N . TRP A 1 90 ? 11.249 -6.180 0.157 1.00 91.94 90 TRP A N 1
ATOM 721 C CA . TRP A 1 90 ? 11.821 -4.858 -0.083 1.00 91.94 90 TRP A CA 1
ATOM 722 C C . TRP A 1 90 ? 13.244 -4.751 0.468 1.00 91.94 90 TRP A C 1
ATOM 724 O O . TRP A 1 90 ? 14.167 -4.406 -0.266 1.00 91.94 90 TRP A O 1
ATOM 734 N N . ASN A 1 91 ? 13.428 -5.062 1.752 1.00 92.00 91 ASN A N 1
ATOM 735 C CA . ASN A 1 91 ? 14.702 -4.867 2.442 1.00 92.00 91 ASN A CA 1
ATOM 736 C C . ASN A 1 91 ? 15.772 -5.911 2.070 1.00 92.00 91 ASN A C 1
ATOM 738 O O . ASN A 1 91 ? 16.961 -5.671 2.272 1.00 92.00 91 ASN A O 1
ATOM 742 N N . GLN A 1 92 ? 15.377 -7.079 1.561 1.00 90.75 92 GLN A N 1
ATOM 743 C CA . GLN A 1 92 ? 16.304 -8.156 1.203 1.00 90.75 92 GLN A CA 1
ATOM 744 C C . GLN A 1 92 ? 16.632 -8.177 -0.290 1.00 90.75 92 GLN A C 1
ATOM 746 O O . GLN A 1 92 ? 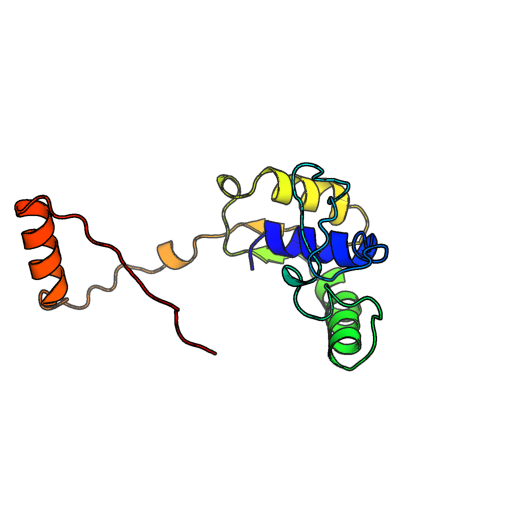17.794 -8.368 -0.647 1.00 90.75 92 GLN A O 1
ATOM 751 N N . GLN A 1 93 ? 15.634 -7.982 -1.156 1.00 86.00 93 GLN A N 1
ATOM 752 C CA . GLN A 1 93 ? 15.776 -8.150 -2.605 1.00 86.00 93 GLN A CA 1
ATOM 753 C C . GLN A 1 93 ? 15.898 -6.809 -3.328 1.00 86.00 93 GLN A C 1
ATOM 755 O O . GLN A 1 93 ? 16.807 -6.627 -4.133 1.00 86.00 93 GLN A O 1
ATOM 760 N N . LEU A 1 94 ? 15.035 -5.838 -3.018 1.00 84.19 94 LEU A N 1
ATOM 761 C CA . LEU A 1 94 ? 15.016 -4.566 -3.749 1.00 84.19 94 LEU A CA 1
ATOM 762 C C . LEU A 1 94 ? 16.085 -3.585 -3.250 1.00 84.19 94 LEU A C 1
ATOM 764 O O . LEU A 1 94 ? 16.820 -3.011 -4.056 1.00 84.19 94 LEU A O 1
ATOM 768 N N . SER A 1 95 ? 16.228 -3.402 -1.935 1.00 73.00 95 SER A N 1
ATOM 769 C CA . SER A 1 95 ? 17.152 -2.390 -1.410 1.00 73.00 95 SER A CA 1
ATOM 770 C C . SER A 1 95 ? 18.623 -2.757 -1.583 1.00 73.00 95 SER A C 1
ATOM 772 O O . SER A 1 95 ? 19.465 -1.877 -1.744 1.00 73.00 95 SER A O 1
ATOM 774 N N . ASN A 1 96 ? 18.941 -4.053 -1.595 1.00 67.31 96 ASN A N 1
ATOM 775 C CA . ASN A 1 96 ? 20.314 -4.536 -1.753 1.00 67.31 96 ASN A CA 1
ATOM 776 C C . ASN A 1 96 ? 20.792 -4.516 -3.215 1.00 67.31 96 ASN A C 1
ATOM 778 O O . 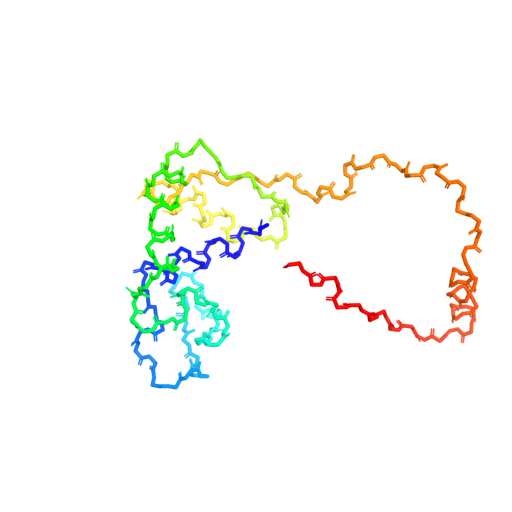ASN A 1 96 ? 21.995 -4.541 -3.456 1.00 67.31 96 ASN A O 1
ATOM 782 N N . GLN A 1 97 ? 19.876 -4.426 -4.186 1.00 61.56 97 GLN A N 1
ATOM 783 C CA . GLN A 1 97 ? 20.189 -4.377 -5.620 1.00 61.56 97 GLN A CA 1
ATOM 784 C C . GLN A 1 97 ? 20.150 -2.958 -6.220 1.00 61.56 97 GLN A C 1
ATOM 786 O O . GLN A 1 97 ? 20.009 -2.803 -7.429 1.00 61.56 97 GLN A O 1
ATOM 791 N N . ILE A 1 98 ? 20.313 -1.905 -5.401 1.00 59.91 98 ILE A N 1
ATOM 792 C CA . ILE A 1 98 ? 20.333 -0.485 -5.837 1.00 59.91 98 ILE A CA 1
ATOM 793 C C . ILE A 1 98 ? 18.944 0.018 -6.312 1.00 59.91 98 ILE A C 1
ATOM 795 O O . ILE A 1 98 ? 18.812 1.108 -6.863 1.00 59.91 98 ILE A O 1
ATOM 799 N N . LEU A 1 99 ? 17.860 -0.733 -6.081 1.00 67.31 99 LEU A N 1
ATOM 800 C CA . LEU A 1 99 ? 16.528 -0.381 -6.603 1.00 67.31 99 LEU A CA 1
ATOM 801 C C . LEU A 1 99 ? 15.727 0.546 -5.673 1.00 67.31 99 LEU A C 1
ATOM 803 O O . LEU A 1 99 ? 14.715 1.110 -6.092 1.00 67.31 99 LEU A O 1
ATOM 807 N N . GLY A 1 100 ? 16.184 0.751 -4.435 1.00 75.81 100 GLY A N 1
ATOM 808 C CA . GLY A 1 100 ? 15.586 1.690 -3.488 1.00 75.81 100 GLY A CA 1
ATOM 809 C C . GLY A 1 100 ? 16.289 1.701 -2.127 1.00 75.81 100 GLY A C 1
ATOM 810 O O . GLY A 1 100 ? 17.070 0.803 -1.821 1.00 75.81 100 GLY A O 1
ATOM 811 N N . PRO A 1 101 ? 16.029 2.705 -1.280 1.00 88.38 101 PRO A N 1
ATOM 812 C CA . PRO A 1 101 ? 16.595 2.767 0.056 1.00 88.38 101 PRO A CA 1
ATOM 813 C C . PRO A 1 101 ? 15.870 1.803 1.009 1.00 88.38 101 PRO A C 1
ATOM 815 O O . PRO A 1 101 ? 14.714 1.434 0.786 1.00 88.38 101 PRO A O 1
ATOM 818 N N . LYS A 1 102 ? 16.523 1.419 2.112 1.00 90.81 102 LYS A N 1
ATOM 819 C CA . LYS A 1 102 ? 15.914 0.571 3.152 1.00 90.81 102 LYS A CA 1
ATOM 820 C C . LYS A 1 102 ? 14.612 1.193 3.673 1.00 90.81 102 LYS A C 1
ATOM 822 O O . LYS A 1 102 ? 14.581 2.388 3.977 1.00 90.81 102 LYS A O 1
ATOM 827 N N . SER A 1 103 ? 13.561 0.387 3.801 1.00 92.00 103 SER A N 1
ATOM 828 C CA . SER A 1 103 ? 12.285 0.820 4.373 1.00 92.00 103 SER A CA 1
ATOM 829 C C . SER A 1 103 ? 12.295 0.700 5.897 1.00 92.00 103 SER A C 1
ATOM 831 O O . SER A 1 103 ? 12.730 -0.314 6.450 1.00 92.00 103 SER A O 1
ATOM 833 N N . TRP A 1 104 ? 11.780 1.728 6.565 1.00 93.50 104 TRP A N 1
ATOM 834 C CA . TRP A 1 104 ? 11.595 1.802 8.009 1.00 93.50 104 TRP A CA 1
ATOM 835 C C . TRP A 1 104 ? 10.120 2.057 8.316 1.00 93.50 104 TRP A C 1
ATOM 837 O O . TRP A 1 104 ? 9.589 3.133 8.030 1.00 93.50 104 TRP A O 1
ATOM 847 N N . CYS A 1 105 ? 9.463 1.054 8.890 1.00 93.94 105 CYS A N 1
ATOM 848 C CA . CYS A 1 105 ? 8.090 1.150 9.370 1.00 93.94 105 CYS A CA 1
ATOM 849 C C . CYS A 1 105 ? 8.072 1.868 10.7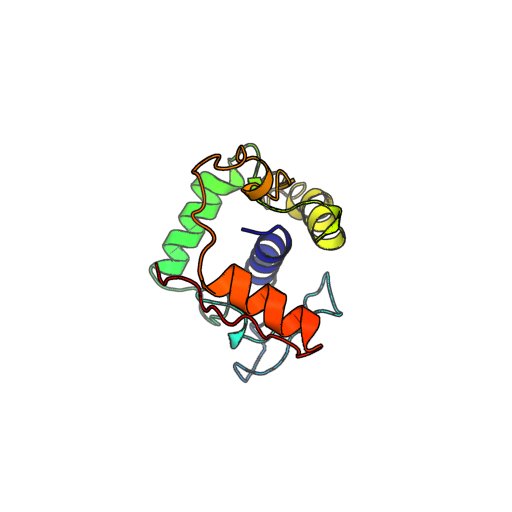26 1.00 93.94 105 CYS A C 1
ATOM 851 O O . CYS A 1 105 ? 8.683 1.389 11.678 1.00 93.94 105 CYS A O 1
ATOM 853 N N . VAL A 1 106 ? 7.395 3.015 10.809 1.00 94.12 106 VAL A N 1
ATOM 854 C CA . VAL A 1 106 ? 7.296 3.835 12.039 1.00 94.12 106 VAL A CA 1
ATOM 855 C C . VAL A 1 106 ? 5.848 4.110 12.457 1.00 94.12 106 VAL A C 1
ATOM 857 O O . VAL A 1 106 ? 5.588 4.939 13.325 1.00 94.12 106 VAL A O 1
ATOM 860 N N . GLY A 1 107 ? 4.894 3.483 11.775 1.00 92.75 107 GLY A N 1
ATOM 861 C CA . GLY A 1 107 ? 3.473 3.667 12.008 1.00 92.75 107 GLY A CA 1
ATOM 862 C C . GLY A 1 107 ? 2.893 2.717 13.064 1.00 92.75 107 GLY A C 1
ATOM 863 O O . GLY A 1 107 ? 3.602 1.870 13.602 1.00 92.75 107 GLY A O 1
ATOM 864 N N . PRO A 1 108 ? 1.578 2.827 13.320 1.00 93.06 108 PRO A N 1
ATOM 865 C CA . PRO A 1 108 ? 0.686 3.842 12.763 1.00 93.06 108 PRO A CA 1
ATOM 866 C C . PRO A 1 108 ? 0.854 5.196 13.481 1.00 93.06 108 PRO A C 1
ATOM 868 O O . PRO A 1 108 ? 0.582 5.340 14.670 1.00 93.06 108 PRO A O 1
ATOM 871 N N . LEU A 1 109 ? 1.262 6.228 12.734 1.00 90.56 109 LEU A N 1
ATOM 872 C CA . LEU A 1 109 ? 1.582 7.566 13.255 1.00 90.56 109 LEU A CA 1
ATOM 873 C C . LEU A 1 109 ? 0.380 8.270 13.899 1.00 90.56 109 LEU A C 1
ATOM 875 O O . LEU A 1 109 ? 0.558 9.210 14.670 1.00 90.56 109 LEU A O 1
ATOM 879 N N . CYS A 1 110 ? -0.848 7.827 13.613 1.00 88.44 110 CYS A N 1
ATOM 880 C CA . CYS A 1 110 ? -2.039 8.346 14.281 1.00 88.44 110 CYS A CA 1
ATOM 881 C C . CYS A 1 110 ? -2.044 8.066 15.792 1.00 88.44 110 CYS A C 1
ATOM 883 O O . CYS A 1 110 ? -2.633 8.851 16.529 1.00 88.44 110 CYS A O 1
ATOM 885 N N . LEU A 1 111 ? -1.345 7.025 16.257 1.00 87.94 111 LEU A N 1
ATOM 886 C CA . LEU A 1 111 ? -1.209 6.701 17.681 1.00 87.94 111 LEU A CA 1
ATOM 887 C C . LEU A 1 111 ? -0.143 7.539 18.394 1.00 87.94 111 LEU A C 1
ATOM 889 O O . LEU A 1 111 ? -0.117 7.578 19.619 1.00 87.94 111 LEU A O 1
ATOM 893 N N . ALA A 1 112 ? 0.731 8.221 17.648 1.00 86.56 112 ALA A N 1
ATOM 894 C CA . ALA A 1 112 ? 1.754 9.085 18.231 1.00 86.56 112 ALA A CA 1
ATOM 895 C C . ALA A 1 112 ? 1.180 10.418 18.746 1.00 86.56 112 ALA A C 1
ATOM 897 O O . ALA A 1 112 ? 1.847 11.129 19.498 1.00 86.56 112 ALA A O 1
ATOM 898 N N . LYS A 1 113 ? -0.044 10.786 18.335 1.00 79.19 113 LYS A N 1
ATOM 899 C CA . LYS A 1 113 ? -0.703 11.999 18.825 1.00 79.19 113 LYS A CA 1
ATOM 900 C C . LYS A 1 113 ? -1.094 11.820 20.288 1.00 79.19 113 LYS A C 1
ATOM 902 O O . LYS A 1 113 ? -1.728 10.833 20.649 1.00 79.19 113 LYS A O 1
ATOM 907 N N . GLN A 1 114 ? -0.771 12.819 21.109 1.00 69.25 114 GLN A N 1
ATOM 908 C CA . GLN A 1 114 ? -1.348 12.914 22.446 1.00 69.25 114 GLN A CA 1
ATOM 909 C C . GLN A 1 114 ? -2.879 12.988 22.331 1.00 69.25 114 GLN A C 1
ATOM 911 O O . GLN A 1 114 ? -3.375 13.605 21.379 1.00 69.25 114 GLN A O 1
ATOM 916 N N . PRO A 1 115 ? -3.629 12.368 23.264 1.00 65.00 115 PRO A N 1
ATOM 917 C CA . PRO A 1 115 ? -5.080 12.459 23.272 1.00 65.00 115 PRO A CA 1
ATOM 918 C C . PRO A 1 115 ? -5.475 13.930 23.211 1.00 65.00 115 PRO A C 1
ATOM 920 O O . PRO A 1 115 ? -4.988 14.736 24.004 1.00 65.00 115 PRO A O 1
ATOM 923 N N . ILE A 1 116 ? -6.330 14.290 22.255 1.00 63.25 116 ILE A N 1
ATOM 924 C CA . ILE A 1 116 ? -6.922 15.622 22.233 1.00 63.25 116 ILE A CA 1
ATOM 925 C C . ILE A 1 116 ? -7.802 15.696 23.483 1.00 63.25 116 ILE A C 1
ATOM 927 O O . ILE A 1 116 ? -8.893 15.140 23.511 1.00 63.25 116 ILE A O 1
ATOM 931 N N . THR A 1 117 ? -7.313 16.354 24.532 1.00 57.28 117 THR A N 1
ATOM 932 C CA . THR A 1 117 ? -8.049 16.634 25.775 1.00 57.28 117 THR A CA 1
ATOM 933 C C . THR A 1 117 ? -9.023 17.801 25.612 1.00 57.28 117 THR A C 1
ATOM 935 O O . THR A 1 117 ? -9.409 18.435 26.593 1.00 57.28 117 THR A O 1
ATOM 938 N N . ALA A 1 118 ? -9.438 18.109 24.378 1.00 55.91 118 ALA A N 1
ATOM 939 C CA . ALA A 1 118 ? -10.586 18.976 24.183 1.00 55.91 118 ALA A CA 1
ATOM 940 C C . ALA A 1 118 ? -11.785 18.258 24.800 1.00 55.91 118 ALA A C 1
ATOM 942 O O . ALA A 1 118 ? -12.005 17.081 24.515 1.00 55.91 118 ALA A O 1
ATOM 943 N N . ALA A 1 119 ? -12.513 18.944 25.679 1.00 51.16 119 ALA A N 1
ATOM 944 C CA . ALA A 1 119 ? -13.777 18.456 26.195 1.00 51.16 119 ALA A CA 1
ATOM 945 C C . ALA A 1 119 ? -14.687 18.186 24.992 1.00 51.16 119 ALA A C 1
ATOM 947 O O . ALA A 1 119 ? -15.233 19.111 24.396 1.00 51.16 119 ALA A O 1
ATOM 948 N N . ILE A 1 120 ? -14.767 16.922 24.585 1.00 58.34 120 ILE A N 1
ATOM 949 C CA . ILE A 1 120 ? -15.733 16.472 23.599 1.00 58.34 120 ILE A CA 1
ATOM 950 C C . ILE A 1 120 ? -17.058 16.567 24.347 1.00 58.34 120 ILE A C 1
ATOM 952 O O . ILE A 1 120 ? -17.398 15.665 25.114 1.00 58.34 120 ILE A O 1
ATOM 956 N N . GLU A 1 121 ? -17.764 17.696 24.216 1.00 58.38 121 GLU A N 1
ATOM 957 C CA . GLU A 1 121 ? -19.200 17.732 24.495 1.00 58.38 121 GLU A CA 1
ATOM 958 C C . GLU A 1 121 ? -19.770 16.482 23.843 1.00 58.38 121 GLU A C 1
ATOM 960 O O . GLU A 1 121 ? -19.540 16.296 22.652 1.00 58.38 121 GLU A O 1
ATOM 965 N N . HIS A 1 122 ? -20.370 15.584 24.634 1.00 58.97 122 HIS A N 1
ATOM 966 C CA . HIS A 1 122 ? -20.784 14.258 24.181 1.00 58.97 122 HIS A CA 1
ATOM 967 C C . HIS A 1 122 ? -21.521 14.371 22.847 1.00 58.97 122 HIS A C 1
ATOM 969 O O . HIS A 1 122 ? -22.707 14.704 22.819 1.00 58.97 122 HIS A O 1
ATOM 975 N N . GLU A 1 123 ? -20.797 14.131 21.749 1.00 67.81 123 GLU A N 1
ATOM 976 C CA . GLU A 1 123 ? -21.331 14.413 20.429 1.00 67.81 123 GLU A CA 1
ATOM 977 C C . GLU A 1 123 ? -22.562 13.525 20.241 1.00 67.81 123 GLU A C 1
ATOM 979 O O . GLU A 1 123 ? -22.587 12.361 20.650 1.00 67.81 123 GLU A O 1
ATOM 984 N N . THR A 1 124 ? -23.623 14.080 19.664 1.00 81.25 124 THR A N 1
ATOM 985 C CA . THR A 1 124 ? -24.938 13.426 19.564 1.00 81.25 124 THR A CA 1
ATOM 986 C C . THR A 1 124 ? -24.872 12.045 18.901 1.00 81.25 124 THR A C 1
ATOM 988 O O . THR A 1 124 ? -25.671 11.161 19.215 1.00 81.25 124 THR A O 1
ATOM 991 N N . TRP A 1 125 ? -23.872 11.803 18.048 1.00 87.38 125 TRP A N 1
ATOM 992 C CA . TRP A 1 125 ? -23.624 10.499 17.438 1.00 87.38 125 TRP A CA 1
ATOM 993 C C . TRP A 1 125 ? -23.046 9.456 18.411 1.00 87.38 125 TRP A C 1
ATOM 995 O O . TRP A 1 125 ? -23.343 8.275 18.253 1.00 87.38 125 TRP A O 1
ATOM 1005 N N . MET A 1 126 ? -22.287 9.847 19.444 1.00 89.19 126 MET A N 1
ATOM 1006 C CA . MET A 1 126 ? -21.782 8.928 20.479 1.00 89.19 126 MET A CA 1
ATOM 1007 C C . MET A 1 126 ? -22.939 8.346 21.294 1.00 89.19 126 MET A C 1
ATOM 1009 O O . MET A 1 126 ? -22.992 7.143 21.542 1.00 89.19 126 MET A O 1
ATOM 1013 N N . GLN A 1 127 ? -23.905 9.190 21.670 1.00 91.31 127 GLN A N 1
ATOM 1014 C CA . GLN A 1 127 ? -25.130 8.737 22.337 1.00 91.31 127 GLN A CA 1
ATOM 1015 C C . GLN A 1 127 ? -25.957 7.831 21.420 1.00 91.31 127 GLN A C 1
ATOM 1017 O O . GLN A 1 127 ? -26.422 6.776 21.846 1.00 91.31 127 GLN A O 1
ATOM 1022 N N . TRP A 1 128 ? -26.085 8.197 20.144 1.00 94.00 128 TRP A N 1
ATOM 1023 C CA . TRP A 1 128 ? -26.751 7.359 19.151 1.00 94.00 128 TRP A CA 1
ATOM 1024 C C . TRP A 1 128 ? -26.085 5.978 19.009 1.00 94.00 128 TRP A C 1
ATOM 1026 O O . TRP A 1 128 ? -26.789 4.970 19.017 1.00 94.00 128 TRP A O 1
ATOM 1036 N N . LEU A 1 129 ? -24.747 5.901 18.974 1.00 94.56 129 LEU A N 1
ATOM 1037 C CA . LEU A 1 129 ? -24.008 4.631 18.952 1.00 94.56 129 LEU A CA 1
ATOM 1038 C C . LEU A 1 129 ? -24.260 3.794 20.213 1.00 94.56 129 LEU A C 1
ATOM 1040 O O . LEU A 1 129 ? -24.500 2.591 20.104 1.00 94.56 129 LEU A O 1
ATOM 1044 N N . ASN A 1 130 ? -24.263 4.419 21.394 1.00 94.25 130 ASN A N 1
ATOM 1045 C CA . ASN A 1 130 ? -24.571 3.736 22.655 1.00 94.25 130 ASN A CA 1
ATOM 1046 C C . ASN A 1 130 ? -25.989 3.143 22.652 1.00 94.25 130 ASN A C 1
ATOM 1048 O O . ASN A 1 130 ? -26.195 2.014 23.106 1.00 94.25 130 ASN A O 1
ATOM 1052 N N . ASN A 1 131 ? -26.960 3.865 22.090 1.00 95.38 131 ASN A N 1
ATOM 1053 C CA . ASN A 1 131 ? -28.327 3.370 21.950 1.00 95.38 131 ASN A CA 1
ATOM 1054 C C . ASN A 1 131 ? -28.389 2.190 20.972 1.00 95.38 131 ASN A C 1
ATOM 1056 O O . ASN A 1 131 ? -28.973 1.164 21.308 1.00 95.38 131 ASN A O 1
ATOM 1060 N N . LYS A 1 132 ? -27.712 2.266 19.816 1.00 96.50 132 LYS A N 1
ATOM 1061 C CA . LYS A 1 132 ? -27.638 1.144 18.860 1.00 96.50 132 LYS A CA 1
ATOM 1062 C C . LYS A 1 132 ? -27.001 -0.105 19.458 1.00 96.50 132 LYS A C 1
ATOM 1064 O O . LYS A 1 132 ? -27.515 -1.202 19.241 1.00 96.50 132 LYS A O 1
ATOM 1069 N N . LEU A 1 133 ? -25.948 0.053 20.261 1.00 95.56 133 LEU A N 1
ATOM 1070 C CA . LEU A 1 133 ? -25.341 -1.047 21.012 1.00 95.56 133 LEU A CA 1
ATOM 1071 C C . LEU A 1 133 ? -26.345 -1.680 21.985 1.00 95.56 133 LEU A C 1
ATOM 1073 O O . LEU A 1 133 ? -26.485 -2.903 22.018 1.00 95.56 133 LEU A O 1
ATOM 1077 N N . THR A 1 134 ? -27.073 -0.851 22.736 1.00 96.94 134 THR A N 1
ATOM 1078 C CA . THR A 1 134 ? -28.100 -1.296 23.693 1.00 96.94 134 THR A CA 1
ATOM 1079 C C . THR A 1 134 ? -29.244 -2.037 22.993 1.00 96.94 134 THR A C 1
ATOM 1081 O O . THR A 1 134 ? -29.685 -3.088 23.453 1.00 96.94 134 THR A O 1
ATOM 1084 N N . GLU A 1 135 ? -29.675 -1.540 21.834 1.00 97.50 135 GLU A N 1
ATOM 1085 C CA . GLU A 1 135 ? -30.707 -2.137 20.976 1.00 97.50 135 GLU A CA 1
ATOM 1086 C C . GLU A 1 135 ? -30.206 -3.359 20.184 1.00 97.50 135 GLU A C 1
ATOM 1088 O O . GLU A 1 135 ? -30.985 -3.977 19.458 1.00 97.50 135 GLU A O 1
ATOM 1093 N N . LYS A 1 136 ? -28.917 -3.720 20.305 1.00 96.94 136 LYS A N 1
ATOM 1094 C CA . LYS A 1 136 ? -28.245 -4.776 19.526 1.00 96.94 136 LYS A CA 1
ATOM 1095 C C . LYS A 1 136 ? -28.404 -4.599 18.010 1.00 96.94 136 LYS A C 1
ATOM 1097 O O . LYS A 1 136 ? -28.490 -5.577 17.267 1.00 96.94 136 LYS A O 1
ATOM 1102 N N . GLN A 1 137 ? -28.441 -3.353 17.546 1.00 97.88 137 GLN A N 1
ATOM 1103 C CA . GLN A 1 137 ? -28.530 -3.022 16.128 1.00 97.88 137 GLN A CA 1
ATOM 1104 C C . GLN A 1 137 ? -27.127 -2.818 15.541 1.00 97.88 137 GLN A C 1
ATOM 1106 O O . GLN A 1 137 ? -26.345 -2.039 16.093 1.00 97.88 137 GLN A O 1
ATOM 1111 N N . PRO A 1 138 ? -26.783 -3.485 14.423 1.00 95.94 138 PRO A N 1
ATOM 1112 C CA . PRO A 1 138 ? -25.501 -3.271 13.765 1.00 95.94 138 PRO A CA 1
ATOM 1113 C C . PRO A 1 138 ? -25.433 -1.864 13.160 1.00 95.94 138 PRO A C 1
ATOM 1115 O O . PRO A 1 138 ? -26.427 -1.335 12.663 1.00 95.94 138 PRO A O 1
ATOM 1118 N N . VAL A 1 139 ? -24.238 -1.274 13.164 1.00 96.19 139 VAL A N 1
ATOM 1119 C CA . VAL A 1 139 ? -23.961 0.041 12.574 1.00 96.19 139 VAL A CA 1
ATOM 1120 C C . VAL A 1 139 ? -22.874 -0.108 11.517 1.00 96.19 139 VAL A C 1
ATOM 1122 O O . VAL A 1 139 ? -21.822 -0.684 11.787 1.00 96.19 139 VAL A O 1
ATOM 1125 N N . LEU A 1 140 ? -23.118 0.435 10.323 1.00 96.50 140 LEU A N 1
ATOM 1126 C CA . LEU A 1 140 ? -22.127 0.529 9.255 1.00 96.50 140 LEU A CA 1
ATOM 1127 C C . LEU A 1 140 ? -21.567 1.954 9.205 1.00 96.50 140 LEU A C 1
ATOM 1129 O O . LEU A 1 140 ? -22.307 2.904 8.955 1.00 96.50 140 LEU A O 1
ATOM 1133 N N . TYR A 1 141 ? -20.261 2.098 9.420 1.00 93.94 141 TYR A N 1
ATOM 1134 C CA . TYR A 1 141 ? -19.562 3.359 9.184 1.00 93.94 141 TYR A CA 1
ATOM 1135 C C . TYR A 1 141 ? -19.220 3.496 7.696 1.00 93.94 141 TYR A C 1
ATOM 1137 O O . TYR A 1 141 ? -18.586 2.610 7.125 1.00 93.94 141 TYR A O 1
ATOM 1145 N N . VAL A 1 142 ? -19.626 4.610 7.080 1.00 96.25 142 VAL A N 1
ATOM 1146 C CA . VAL A 1 142 ? -19.345 4.930 5.672 1.00 96.25 142 VAL A CA 1
ATOM 1147 C C . VAL A 1 142 ? -18.670 6.295 5.602 1.00 96.25 142 VAL A C 1
ATOM 1149 O O . VAL A 1 142 ? -19.260 7.304 5.983 1.00 96.25 142 VAL A O 1
ATOM 1152 N N . ALA A 1 143 ? -17.437 6.330 5.102 1.00 93.25 143 ALA A N 1
ATOM 1153 C CA . ALA A 1 143 ? -16.713 7.562 4.822 1.00 93.25 143 ALA A CA 1
ATOM 1154 C C . ALA A 1 143 ? -15.782 7.366 3.623 1.00 93.25 143 ALA A C 1
ATOM 1156 O O . ALA A 1 143 ? -15.015 6.407 3.583 1.00 93.25 143 ALA A O 1
ATOM 1157 N N . PHE A 1 144 ? -15.823 8.304 2.676 1.00 93.62 144 PHE A N 1
ATOM 1158 C CA . PHE A 1 144 ? -14.980 8.302 1.472 1.00 93.62 144 PHE A CA 1
ATOM 1159 C C . PHE A 1 144 ? -13.730 9.184 1.614 1.00 93.62 144 PHE A C 1
ATOM 1161 O O . PHE A 1 144 ? -13.001 9.404 0.653 1.00 93.62 144 PHE A O 1
ATOM 1168 N N . GLY A 1 145 ? -13.470 9.691 2.824 1.00 90.44 145 GLY A N 1
ATOM 1169 C CA . GLY A 1 145 ? -12.411 10.667 3.059 1.00 90.44 145 GLY A CA 1
ATOM 1170 C C . GLY A 1 145 ? -12.731 12.030 2.440 1.00 90.44 145 GLY A C 1
ATOM 1171 O O . GLY A 1 145 ? -13.865 12.309 2.056 1.00 90.44 145 GLY A O 1
ATOM 1172 N N . ARG A 1 146 ? -11.729 12.908 2.402 1.00 89.88 146 ARG A N 1
ATOM 1173 C CA . ARG A 1 146 ? -11.789 14.168 1.653 1.00 89.88 146 ARG A CA 1
ATOM 1174 C C . ARG A 1 146 ? -10.928 13.994 0.411 1.00 89.88 146 ARG A C 1
ATOM 1176 O O . ARG A 1 146 ? -9.824 13.468 0.535 1.00 89.88 146 ARG A O 1
ATOM 1183 N N . GLU A 1 147 ? -11.415 14.444 -0.738 1.00 77.06 147 GLU A N 1
ATOM 1184 C CA . GLU A 1 147 ? -10.574 14.581 -1.927 1.00 77.06 147 GLU A CA 1
ATOM 1185 C C . GLU A 1 147 ? -9.562 15.712 -1.678 1.00 77.06 147 GLU A C 1
ATOM 1187 O O . GLU A 1 147 ? -9.933 16.794 -1.212 1.00 77.06 147 GLU A O 1
ATOM 1192 N N . GLN A 1 148 ? -8.280 15.436 -1.918 1.00 43.62 148 GLN A N 1
ATOM 1193 C CA . GLN A 1 148 ? -7.192 16.416 -1.957 1.00 43.62 148 GLN A CA 1
ATOM 1194 C C . GLN A 1 148 ? -6.407 16.221 -3.243 1.00 43.62 148 GLN A C 1
ATOM 1196 O O . GLN A 1 148 ? -6.141 15.043 -3.577 1.00 43.62 1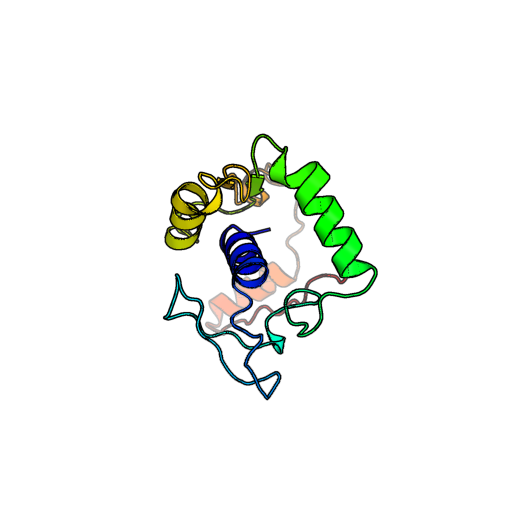48 GLN A O 1
#

pLDDT: mean 87.11, std 10.47, range [43.62, 97.88]

Secondary structure (DSSP, 8-state):
--HHHHHHHHHHHHH-GGGG-SSTT--EEETTEEEEEE-STTSTTTTS-SS--SHHHHHHHHIIIIIITTSS-EEESS-GGGSHHHHHHIIIIIGGGTSSPPEEE---GGGGSPP--S-----HHHHHHHHHHHTT------------

Sequence (148 aa):
MSVFAATLCQIIRIERPHSKTISPDEPFAVSSFPWLKLTRNDCPPPFGDLELKGPAVDFMKEQVLNYFAKSRGMITNSFYELEPRFADYWNQQLSNQILGPKSWCVGPLCLAKQPITAAIEHETWMQWLNNKLTEKQPVLYVAFGREQ